Protein AF-A0A920SZ89-F1 (afdb_monomer)

Nearest PDB structures (foldseek):
  1sw5-assembly3_C  TM=9.092E-01  e=5.530E-05  Archaeoglobus fulgidus DSM 4304
  3mam-assembly1_A  TM=8.886E-01  e=2.051E-04  Archaeoglobus fulgidus
  4z7e-assembly2_B  TM=9.099E-01  e=2.456E-03  Listeria monocytogenes EGD-e
  7txk-assembly2_B  TM=8.814E-01  e=4.896E-03  Streptococcus pneumoniae D39
  7ve6-assembly1_B  TM=4.416E-01  e=1.500E+00  Staphylococcus aureus subsp. aureus Mu50

Radius of gyration: 12.53 Å; Cα contacts (8 Å, |Δi|>4): 88; chains: 1; bounding box: 37×24×28 Å

Solvent-accessible surface area (backbone atoms only — not comparable to full-atom values): 4969 Å² total; per-residue (Å²): 84,34,37,32,32,46,69,66,53,73,70,35,68,53,46,55,39,37,32,65,72,68,70,53,72,65,78,41,79,45,74,39,55,85,83,49,38,61,54,35,44,75,72,61,75,28,78,42,67,72,76,62,92,84,43,69,60,42,68,74,69,74,54,83,82,79,82,65,91,82,54,41,66,74,78,77,82,73,132

Sequence (79 aa):
MVAAGDLEFFGRPEWITLRDTYEIDFSERLTFDAALMYNALDDRQVDLITAYTSDGRVAAFDLKILEDPRNAFFLMTEF

Mean predicted aligned error: 6.18 Å

Secondary structure (DSSP, 8-state):
-EEEE-HHHHHSHHHHHHHHHHT---SEEEE--HHHHHHHHHTTS-SEE---TT-HHHHHTTPPPPP-TT--S------

Foldseek 3Di:
DEEEEAPVVCVDVLVVLVCVVVVDDHPYYHYDDPVCQLVCVVVVVGVYYDDDPPDCVCVVSVHDDDDDPVCSPPPPPDD

pLDDT: mean 80.98, std 12.06, range [35.38, 90.62]

Structure (mmCIF, N/CA/C/O backbone):
data_AF-A0A920SZ89-F1
#
_entry.id   AF-A0A920SZ89-F1
#
loop_
_atom_site.group_PDB
_atom_site.id
_atom_site.type_symbol
_atom_site.label_atom_id
_atom_site.label_alt_id
_atom_site.label_comp_id
_atom_site.label_asym_id
_atom_site.label_entity_id
_atom_site.label_seq_id
_atom_site.pdbx_PDB_ins_code
_atom_site.Cartn_x
_atom_site.Cartn_y
_atom_site.Cartn_z
_atom_site.occupancy
_atom_site.B_iso_or_equiv
_atom_site.auth_seq_id
_atom_site.auth_comp_id
_atom_site.auth_asym_id
_atom_site.auth_atom_id
_atom_site.pdbx_PDB_model_num
ATOM 1 N N . MET A 1 1 ? -8.732 -2.754 -8.852 1.00 84.31 1 MET A N 1
ATOM 2 C CA . MET A 1 1 ? -8.230 -2.535 -7.482 1.00 84.31 1 MET A CA 1
ATOM 3 C C . MET A 1 1 ? -7.886 -1.066 -7.337 1.00 84.31 1 MET A C 1
ATOM 5 O O . MET A 1 1 ? -7.261 -0.519 -8.242 1.00 84.31 1 MET A O 1
ATOM 9 N N . VAL A 1 2 ? -8.324 -0.428 -6.258 1.00 89.44 2 VAL A N 1
ATOM 10 C CA . VAL A 1 2 ? -8.114 0.998 -5.985 1.00 89.44 2 VAL A CA 1
ATOM 11 C C . VAL A 1 2 ? -7.047 1.151 -4.909 1.00 89.44 2 VAL A C 1
ATOM 13 O O . VAL A 1 2 ? -7.188 0.613 -3.812 1.00 89.44 2 VAL A O 1
ATOM 16 N N . ALA A 1 3 ? -5.983 1.890 -5.217 1.00 88.88 3 ALA A N 1
ATOM 17 C CA . ALA A 1 3 ? -4.952 2.231 -4.242 1.00 88.88 3 ALA A CA 1
ATOM 18 C C . ALA A 1 3 ? -5.103 3.674 -3.772 1.00 88.88 3 ALA A C 1
ATOM 20 O O . ALA A 1 3 ? -5.280 4.578 -4.591 1.00 88.88 3 ALA A O 1
ATOM 21 N N . ALA A 1 4 ? -4.954 3.887 -2.469 1.00 89.44 4 ALA A N 1
ATOM 22 C CA . ALA A 1 4 ? -4.731 5.192 -1.878 1.00 89.44 4 ALA A CA 1
ATOM 23 C C . ALA A 1 4 ? -3.280 5.362 -1.431 1.00 89.44 4 ALA A C 1
ATOM 25 O O . ALA A 1 4 ? -2.636 4.437 -0.940 1.00 89.44 4 ALA A O 1
ATOM 26 N N . GLY A 1 5 ? -2.776 6.571 -1.605 1.00 87.62 5 GLY A N 1
ATOM 27 C CA . GLY A 1 5 ? -1.423 6.948 -1.234 1.00 87.62 5 GLY A CA 1
ATOM 28 C C . GLY A 1 5 ? -1.297 8.459 -1.196 1.00 87.62 5 GLY A C 1
ATOM 29 O O . GLY A 1 5 ? -2.178 9.184 -1.663 1.00 87.62 5 GLY A O 1
ATOM 30 N N . ASP A 1 6 ? -0.19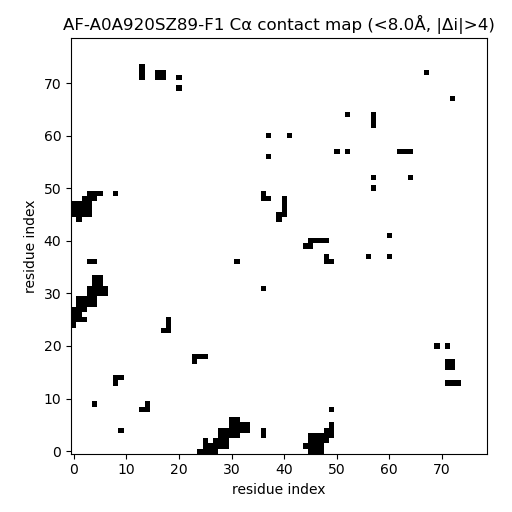7 8.952 -0.651 1.00 85.44 6 ASP A N 1
ATOM 31 C CA . ASP A 1 6 ? 0.167 10.348 -0.822 1.00 85.44 6 ASP A CA 1
ATOM 32 C C . ASP A 1 6 ? 0.694 10.598 -2.249 1.00 85.44 6 ASP A C 1
ATOM 34 O O . ASP A 1 6 ? 1.110 9.684 -2.971 1.00 85.44 6 ASP A O 1
ATOM 38 N N . LEU A 1 7 ? 0.657 11.862 -2.678 1.00 83.00 7 LEU A N 1
ATOM 39 C CA . LEU A 1 7 ? 1.055 12.235 -4.036 1.00 83.00 7 LEU A CA 1
ATOM 40 C C . LEU A 1 7 ? 2.534 11.933 -4.303 1.00 83.00 7 LEU A C 1
ATOM 42 O O . LEU A 1 7 ? 2.888 11.577 -5.428 1.00 83.00 7 LEU A O 1
ATOM 46 N N . GLU A 1 8 ? 3.390 12.083 -3.290 1.00 83.06 8 GLU A N 1
ATOM 47 C CA . GLU A 1 8 ? 4.819 11.836 -3.445 1.00 83.06 8 GLU A CA 1
ATOM 48 C C . GLU A 1 8 ? 5.066 10.361 -3.726 1.00 83.06 8 GLU A C 1
ATOM 50 O O . GLU A 1 8 ? 5.810 10.035 -4.648 1.00 83.06 8 GLU A O 1
ATOM 55 N N . PHE A 1 9 ? 4.406 9.467 -2.990 1.00 82.38 9 PHE A N 1
ATOM 56 C CA . PHE A 1 9 ? 4.548 8.032 -3.167 1.00 82.38 9 PHE A CA 1
ATOM 57 C C . PHE A 1 9 ? 4.157 7.568 -4.571 1.00 82.38 9 PHE A C 1
ATOM 59 O O . PHE A 1 9 ? 4.891 6.799 -5.185 1.00 82.38 9 PHE A O 1
ATOM 66 N N . PHE A 1 10 ? 3.061 8.073 -5.141 1.00 84.38 10 PHE A N 1
ATOM 67 C CA . PHE A 1 10 ? 2.693 7.711 -6.516 1.00 84.38 10 PHE A CA 1
ATOM 68 C C . PHE A 1 10 ? 3.661 8.239 -7.582 1.00 84.38 10 PHE A C 1
ATOM 70 O O . PHE A 1 10 ? 3.656 7.731 -8.707 1.00 84.38 10 PHE A O 1
ATOM 77 N N . GLY A 1 11 ? 4.473 9.245 -7.252 1.00 83.44 11 GLY A N 1
AT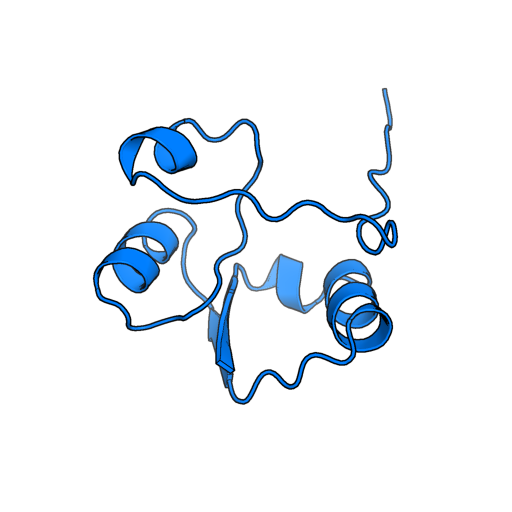OM 78 C CA . GLY A 1 11 ? 5.553 9.739 -8.104 1.00 83.44 11 GLY A CA 1
ATOM 79 C C . GLY A 1 11 ? 6.872 8.978 -7.944 1.00 83.44 11 GLY A C 1
ATOM 80 O O . GLY A 1 11 ? 7.781 9.172 -8.752 1.00 83.44 11 GLY A O 1
ATOM 81 N N . ARG A 1 12 ? 6.997 8.123 -6.923 1.00 85.25 12 ARG A N 1
ATOM 82 C CA . ARG A 1 12 ? 8.231 7.399 -6.617 1.00 85.25 12 ARG A CA 1
ATOM 83 C C . ARG A 1 12 ? 8.436 6.196 -7.550 1.00 85.25 12 ARG A C 1
ATOM 85 O O . ARG A 1 12 ? 7.470 5.491 -7.861 1.00 85.25 12 ARG A O 1
ATOM 92 N N . PRO A 1 13 ? 9.684 5.906 -7.966 1.00 84.19 13 PRO A N 1
ATOM 93 C CA . PRO A 1 13 ? 10.025 4.676 -8.683 1.00 84.19 13 PRO A CA 1
ATOM 94 C C . PRO A 1 13 ? 9.533 3.407 -7.979 1.00 84.19 13 PRO A C 1
ATOM 96 O O . PRO A 1 13 ? 9.122 2.463 -8.642 1.00 84.19 13 PRO A O 1
ATOM 99 N N . GLU A 1 14 ? 9.519 3.403 -6.647 1.00 83.12 14 GLU A N 1
ATOM 100 C CA . GLU A 1 14 ? 9.061 2.304 -5.798 1.00 83.12 14 GLU A CA 1
ATOM 101 C C . GLU A 1 14 ? 7.623 1.876 -6.132 1.00 83.12 14 GLU A C 1
ATOM 103 O O . GLU A 1 14 ? 7.339 0.682 -6.208 1.00 83.12 14 GLU A O 1
ATOM 108 N N . TRP A 1 15 ? 6.725 2.828 -6.412 1.00 85.25 15 TRP A N 1
ATOM 109 C CA . TRP A 1 15 ? 5.348 2.525 -6.815 1.00 85.25 15 TRP A CA 1
ATOM 110 C C . TRP A 1 15 ? 5.283 1.818 -8.174 1.00 85.25 15 TRP A C 1
ATOM 112 O O . TRP A 1 15 ? 4.537 0.852 -8.349 1.00 85.25 15 TRP A O 1
ATOM 122 N N . ILE A 1 16 ? 6.084 2.286 -9.134 1.00 85.00 16 ILE A N 1
ATOM 123 C CA . ILE A 1 16 ? 6.171 1.690 -10.473 1.00 85.00 16 ILE A CA 1
ATOM 124 C C . ILE A 1 16 ? 6.736 0.270 -10.361 1.00 85.00 16 ILE A C 1
ATOM 126 O O . ILE A 1 16 ? 6.143 -0.669 -10.888 1.00 85.00 16 ILE A O 1
ATOM 130 N N . THR A 1 17 ? 7.825 0.101 -9.607 1.00 87.12 17 THR A N 1
ATOM 131 C CA . THR A 1 17 ? 8.451 -1.199 -9.347 1.00 87.12 17 THR A CA 1
ATOM 132 C C . THR A 1 17 ? 7.481 -2.162 -8.678 1.00 87.12 17 THR A C 1
ATOM 134 O O . THR A 1 17 ? 7.423 -3.318 -9.086 1.00 87.12 17 THR A O 1
ATOM 137 N N . LEU A 1 18 ? 6.687 -1.721 -7.698 1.00 86.19 18 LEU A N 1
ATOM 138 C CA . LEU A 1 18 ? 5.674 -2.562 -7.058 1.00 86.19 18 LEU A CA 1
ATOM 139 C C . LEU A 1 18 ? 4.633 -3.056 -8.058 1.00 86.19 18 LEU A C 1
ATOM 141 O O . LEU A 1 18 ? 4.370 -4.258 -8.127 1.00 86.19 18 LEU A O 1
ATOM 145 N N . ARG A 1 19 ? 4.064 -2.140 -8.847 1.00 87.12 19 ARG A N 1
ATOM 146 C CA . ARG A 1 19 ? 3.061 -2.482 -9.857 1.00 87.12 19 ARG A CA 1
ATOM 147 C C . ARG A 1 19 ? 3.609 -3.510 -10.844 1.00 87.12 19 ARG A C 1
ATOM 149 O O . ARG A 1 19 ? 2.946 -4.506 -11.112 1.00 87.12 19 ARG A O 1
ATOM 156 N N . ASP A 1 20 ? 4.820 -3.282 -11.341 1.00 87.25 20 ASP A N 1
ATOM 157 C CA . ASP A 1 20 ? 5.427 -4.109 -12.382 1.00 87.25 20 ASP A CA 1
ATOM 158 C C . ASP A 1 20 ? 5.930 -5.454 -11.823 1.00 87.25 20 ASP A C 1
ATOM 160 O O . ASP A 1 20 ? 5.762 -6.491 -12.457 1.00 87.25 20 ASP A O 1
ATOM 164 N N . THR A 1 21 ? 6.478 -5.473 -10.604 1.00 88.56 21 THR A N 1
ATOM 165 C CA . THR A 1 21 ? 7.006 -6.690 -9.954 1.00 88.56 21 THR A CA 1
ATOM 166 C C . THR A 1 21 ? 5.901 -7.660 -9.558 1.00 88.56 21 THR A C 1
ATOM 168 O O . THR A 1 21 ? 6.099 -8.878 -9.614 1.00 88.56 21 THR A O 1
ATOM 171 N N . TYR A 1 22 ? 4.750 -7.141 -9.130 1.00 85.75 22 TYR A N 1
ATOM 172 C CA . TYR A 1 22 ? 3.599 -7.953 -8.734 1.00 85.75 22 TYR A CA 1
ATOM 173 C C . TYR A 1 22 ? 2.530 -8.069 -9.825 1.00 85.75 22 TYR A C 1
ATOM 175 O O . TYR A 1 22 ? 1.521 -8.731 -9.595 1.00 85.75 22 TYR A O 1
ATOM 183 N N . GLU A 1 23 ? 2.756 -7.459 -10.993 1.00 88.06 23 GLU A N 1
ATOM 184 C CA . GLU A 1 23 ? 1.825 -7.434 -12.132 1.00 88.06 23 GLU A CA 1
ATOM 185 C C . GLU A 1 23 ? 0.410 -6.994 -11.718 1.00 88.06 23 GLU A C 1
ATOM 187 O O . GLU A 1 23 ? -0.605 -7.528 -12.167 1.00 88.06 23 GLU A O 1
ATOM 192 N N . ILE A 1 24 ? 0.346 -6.022 -10.807 1.00 84.88 24 ILE A N 1
ATOM 193 C CA . ILE A 1 24 ? -0.907 -5.543 -10.234 1.00 84.88 24 ILE A CA 1
ATOM 194 C C . ILE A 1 24 ? -1.510 -4.476 -11.144 1.00 84.88 24 ILE A C 1
ATOM 196 O O . ILE A 1 24 ? -0.889 -3.447 -11.403 1.00 84.88 24 ILE A O 1
ATOM 200 N N . ASP A 1 25 ? -2.764 -4.669 -11.547 1.00 84.56 25 ASP A N 1
ATOM 201 C CA . ASP A 1 25 ? -3.525 -3.656 -12.277 1.00 84.56 25 ASP A CA 1
ATOM 202 C C . ASP A 1 25 ? -4.364 -2.790 -11.319 1.00 84.56 25 ASP A C 1
A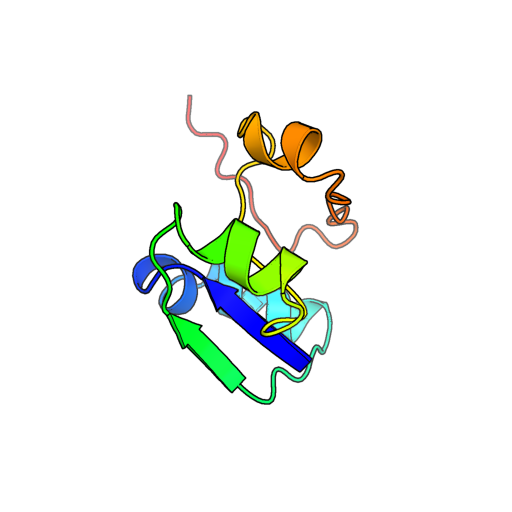TOM 204 O O . ASP A 1 25 ? -5.435 -3.180 -10.828 1.00 84.56 25 ASP A O 1
ATOM 208 N N . PHE A 1 26 ? -3.846 -1.599 -11.015 1.00 84.56 26 PHE A N 1
ATOM 209 C CA . PHE A 1 26 ? -4.580 -0.585 -10.267 1.00 84.56 26 PHE A CA 1
ATOM 210 C C . PHE A 1 26 ? -5.474 0.208 -11.218 1.00 84.56 26 PHE A C 1
ATOM 212 O O . PHE A 1 26 ? -5.001 1.042 -11.991 1.00 84.56 26 PHE A O 1
ATOM 219 N N . SER A 1 27 ? -6.782 -0.013 -11.104 1.00 85.38 27 SER A N 1
ATOM 220 C CA . SER A 1 27 ? -7.799 0.672 -11.903 1.00 85.38 27 SER A CA 1
ATOM 221 C C . SER A 1 27 ? -7.884 2.162 -11.570 1.00 85.38 27 SER A C 1
ATOM 223 O O . SER A 1 27 ? -8.243 2.964 -12.428 1.00 85.38 27 SER A O 1
ATOM 225 N N . GLU A 1 28 ? -7.546 2.536 -10.333 1.00 87.25 28 GLU A N 1
ATOM 226 C CA . GLU A 1 28 ? -7.585 3.917 -9.865 1.00 87.25 28 GLU A CA 1
ATOM 227 C C . GLU A 1 28 ? -6.535 4.171 -8.772 1.00 87.25 28 GLU A C 1
ATOM 229 O O . GLU A 1 28 ? -6.181 3.274 -7.999 1.00 87.25 28 GLU A O 1
ATOM 234 N N . ARG A 1 29 ? -6.028 5.409 -8.737 1.00 88.12 29 ARG A N 1
ATOM 235 C CA . ARG A 1 29 ? -5.086 5.923 -7.735 1.00 88.12 29 ARG A CA 1
ATOM 236 C C . ARG A 1 29 ? -5.710 7.148 -7.085 1.00 88.12 29 ARG A C 1
ATOM 238 O O . ARG A 1 29 ? -5.881 8.165 -7.757 1.00 88.12 29 ARG A O 1
ATOM 245 N N . LEU A 1 30 ? -6.044 7.045 -5.807 1.00 87.38 30 LEU A N 1
ATOM 246 C CA . LEU A 1 30 ? -6.640 8.131 -5.041 1.00 87.38 30 LEU A CA 1
ATOM 247 C C . LEU A 1 30 ? -5.599 8.754 -4.123 1.00 87.38 30 LEU A C 1
ATOM 249 O O . LEU A 1 30 ? -4.981 8.078 -3.304 1.00 87.38 30 LEU A O 1
ATOM 253 N N . THR A 1 31 ? -5.411 10.061 -4.247 1.00 86.88 31 THR A N 1
ATOM 254 C CA . THR A 1 31 ? -4.517 10.783 -3.349 1.00 86.88 31 THR A CA 1
ATOM 255 C C . THR A 1 31 ? -5.267 11.153 -2.078 1.00 86.88 31 THR A C 1
ATOM 257 O O . THR A 1 31 ? -6.248 11.893 -2.140 1.00 86.88 31 THR A O 1
ATOM 260 N N . PHE A 1 32 ? -4.794 10.672 -0.932 1.00 85.31 32 PHE A N 1
ATOM 261 C CA . PHE A 1 32 ? -5.353 10.998 0.380 1.00 85.31 32 PHE A CA 1
ATOM 262 C C . PHE A 1 32 ? -4.261 11.499 1.321 1.00 85.31 32 PHE A C 1
ATOM 264 O O . PHE A 1 32 ? -3.104 11.091 1.229 1.00 85.31 32 PHE A O 1
ATOM 271 N N . ASP A 1 33 ? -4.642 12.342 2.280 1.00 83.19 33 ASP A N 1
ATOM 272 C CA . ASP A 1 33 ? -3.794 12.608 3.437 1.00 83.19 33 ASP A CA 1
ATOM 273 C C . ASP A 1 33 ? -3.614 11.332 4.262 1.00 83.19 33 ASP A C 1
ATOM 275 O O . ASP A 1 33 ? -4.548 10.543 4.435 1.00 83.19 33 ASP A O 1
ATOM 279 N N . ALA A 1 34 ? -2.439 11.164 4.868 1.00 76.12 34 ALA A N 1
ATOM 280 C CA . ALA A 1 34 ? -2.127 9.986 5.677 1.00 76.12 34 ALA A CA 1
ATOM 281 C C . ALA A 1 34 ? -3.092 9.766 6.850 1.00 76.12 34 ALA A C 1
ATOM 283 O O . ALA A 1 34 ? -3.210 8.651 7.348 1.00 76.12 34 ALA A O 1
ATOM 284 N N . ALA A 1 35 ? -3.777 10.805 7.332 1.00 78.88 35 ALA A N 1
ATOM 285 C CA . ALA A 1 35 ? -4.822 10.676 8.348 1.00 78.88 35 ALA A CA 1
ATOM 286 C C . ALA A 1 35 ? -6.134 10.093 7.798 1.00 78.88 35 ALA A C 1
ATOM 288 O O . ALA A 1 35 ? -6.856 9.431 8.536 1.00 78.88 35 ALA A O 1
ATOM 289 N N . LEU A 1 36 ? -6.429 10.323 6.517 1.00 86.75 36 LEU A N 1
ATOM 290 C CA . LEU A 1 36 ? -7.676 9.926 5.866 1.00 86.75 36 LEU A CA 1
ATOM 291 C C . LEU A 1 36 ? -7.577 8.566 5.167 1.00 86.75 36 LEU A C 1
ATOM 293 O O . LEU A 1 36 ? -8.596 7.898 5.029 1.00 86.75 36 LEU A O 1
ATOM 297 N N . MET A 1 37 ? -6.371 8.132 4.782 1.00 87.62 37 MET A N 1
ATOM 298 C CA . MET A 1 37 ? -6.146 6.831 4.135 1.00 87.62 37 MET A CA 1
ATOM 299 C C . MET A 1 37 ? -6.714 5.657 4.941 1.00 87.62 37 MET A C 1
ATOM 301 O O . MET A 1 37 ? -7.408 4.812 4.386 1.00 87.62 37 MET A O 1
ATOM 305 N N . TYR A 1 38 ? -6.471 5.630 6.254 1.00 87.69 38 TYR A N 1
ATOM 306 C CA . TYR A 1 38 ? -6.959 4.562 7.133 1.00 87.69 38 TYR A CA 1
ATOM 307 C C . TYR A 1 38 ? -8.490 4.483 7.152 1.00 87.69 38 TYR A C 1
ATOM 309 O O . TYR A 1 38 ? -9.044 3.397 7.025 1.00 87.69 38 TYR A O 1
ATOM 317 N N . ASN A 1 39 ? -9.165 5.634 7.220 1.00 89.00 39 ASN A N 1
ATOM 318 C CA . ASN A 1 39 ? -10.627 5.692 7.170 1.00 89.00 39 ASN A CA 1
ATOM 319 C C . ASN A 1 39 ? -11.154 5.271 5.795 1.00 89.00 39 ASN A C 1
ATOM 321 O O . ASN A 1 39 ? -12.125 4.537 5.719 1.00 89.00 39 ASN A O 1
ATOM 325 N N . ALA A 1 40 ? -10.499 5.682 4.705 1.00 88.81 40 ALA A N 1
ATOM 326 C CA . ALA A 1 40 ? -10.891 5.267 3.359 1.00 88.81 40 ALA A CA 1
ATOM 327 C C . ALA A 1 40 ? -10.785 3.743 3.170 1.00 88.81 40 ALA A C 1
ATOM 329 O O . ALA A 1 40 ? -11.600 3.156 2.458 1.00 88.81 40 ALA A O 1
ATOM 330 N N . LEU A 1 41 ? -9.799 3.102 3.806 1.00 88.44 41 LEU A N 1
ATOM 331 C CA . LEU A 1 41 ? -9.654 1.648 3.799 1.00 88.44 41 LEU A CA 1
ATOM 332 C C . LEU A 1 41 ? -10.729 0.964 4.656 1.00 88.44 41 LEU A C 1
ATOM 334 O O . LEU A 1 41 ? -11.342 0.001 4.199 1.00 88.44 41 LEU A O 1
ATOM 338 N N . ASP A 1 42 ? -10.992 1.482 5.859 1.00 88.38 42 ASP A N 1
ATOM 339 C CA . ASP A 1 42 ? -12.036 0.971 6.763 1.00 88.38 42 ASP A CA 1
ATOM 340 C C . ASP A 1 42 ? -13.442 1.090 6.142 1.00 88.38 42 ASP A C 1
ATOM 342 O O . ASP A 1 42 ? -14.215 0.130 6.111 1.00 88.38 42 ASP A O 1
ATOM 346 N N . ASP A 1 43 ? -13.722 2.228 5.500 1.00 90.12 43 ASP A N 1
ATOM 347 C CA . ASP A 1 43 ? -14.951 2.498 4.745 1.00 90.12 43 ASP A CA 1
ATOM 348 C C . ASP A 1 43 ? -15.036 1.719 3.416 1.00 90.12 43 ASP A C 1
ATOM 350 O O . ASP A 1 43 ? -16.029 1.833 2.692 1.00 90.12 43 ASP A O 1
ATOM 354 N N . ARG A 1 44 ? -14.006 0.931 3.066 1.00 88.19 44 ARG A N 1
ATOM 355 C CA . ARG A 1 44 ? -13.886 0.177 1.802 1.00 88.19 44 ARG A CA 1
ATOM 356 C C . ARG A 1 44 ? -13.988 1.044 0.545 1.00 88.19 44 ARG A C 1
ATOM 358 O O . ARG A 1 44 ? -14.442 0.584 -0.502 1.00 88.19 44 ARG A O 1
ATOM 365 N N . GLN A 1 45 ? -13.573 2.302 0.641 1.00 89.06 45 GLN A N 1
ATOM 366 C CA . GLN A 1 45 ? -13.441 3.194 -0.511 1.00 89.06 45 GLN A CA 1
ATOM 367 C C . GLN A 1 45 ? -12.200 2.842 -1.342 1.00 89.06 45 GLN A C 1
ATOM 369 O O . GLN A 1 45 ? -12.161 3.112 -2.541 1.00 89.06 45 GLN A O 1
ATOM 374 N N . VAL A 1 46 ? -11.199 2.227 -0.706 1.00 90.62 46 VAL A N 1
ATOM 375 C CA . VAL A 1 46 ? -9.970 1.733 -1.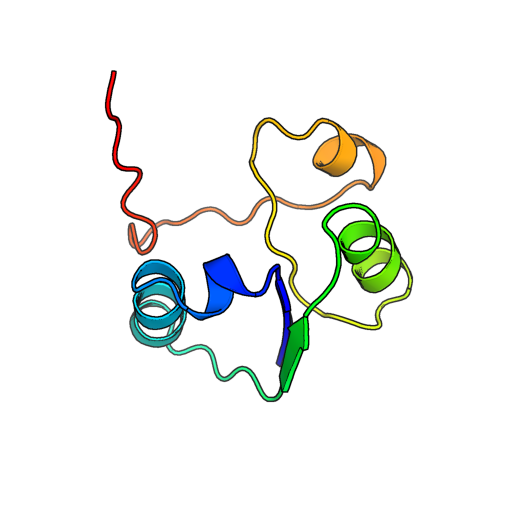336 1.00 90.62 46 VAL A CA 1
ATOM 376 C C . VAL A 1 46 ? -9.656 0.311 -0.893 1.00 90.62 46 VAL A C 1
ATOM 378 O O . VAL A 1 46 ? -10.097 -0.128 0.165 1.00 90.62 46 VAL A O 1
ATOM 381 N N . ASP A 1 47 ? -8.868 -0.395 -1.701 1.00 88.50 47 ASP A N 1
ATOM 382 C CA . ASP A 1 47 ? -8.440 -1.772 -1.432 1.00 88.50 47 ASP A CA 1
ATOM 383 C C . ASP A 1 47 ? -7.044 -1.834 -0.788 1.00 88.50 47 ASP A C 1
ATOM 385 O O . ASP A 1 47 ? -6.700 -2.802 -0.112 1.00 88.50 47 ASP A O 1
ATOM 389 N N . LEU A 1 48 ? -6.215 -0.813 -1.030 1.00 87.94 48 LEU A N 1
ATOM 390 C CA . LEU A 1 48 ? -4.823 -0.745 -0.591 1.00 87.94 48 LEU A CA 1
ATOM 391 C C . LEU A 1 48 ? -4.487 0.681 -0.156 1.00 87.94 48 LEU A C 1
ATOM 393 O O . LEU A 1 48 ? -4.871 1.629 -0.839 1.00 87.94 48 LEU A O 1
ATOM 397 N N . ILE A 1 49 ? -3.722 0.829 0.926 1.00 88.81 49 ILE A N 1
ATOM 398 C CA . ILE A 1 49 ? -3.134 2.110 1.333 1.00 88.81 49 ILE A CA 1
ATOM 399 C C . ILE A 1 49 ? -1.621 2.003 1.451 1.00 88.81 49 ILE A C 1
ATOM 401 O O . ILE A 1 49 ? -1.082 0.921 1.699 1.00 88.81 49 ILE A O 1
ATOM 405 N N . THR A 1 50 ? -0.939 3.138 1.349 1.00 85.12 50 THR A N 1
ATOM 406 C CA . THR A 1 50 ? 0.458 3.249 1.762 1.00 85.12 50 THR A CA 1
ATOM 407 C C . THR A 1 50 ? 0.524 3.505 3.264 1.00 85.12 50 THR A C 1
ATOM 409 O O . THR A 1 50 ? -0.138 4.393 3.800 1.00 85.12 50 THR A O 1
ATOM 412 N N . ALA A 1 51 ? 1.316 2.702 3.968 1.00 82.31 51 ALA A N 1
ATOM 413 C CA . ALA A 1 51 ? 1.549 2.862 5.395 1.00 82.31 51 ALA A CA 1
ATOM 414 C C . ALA A 1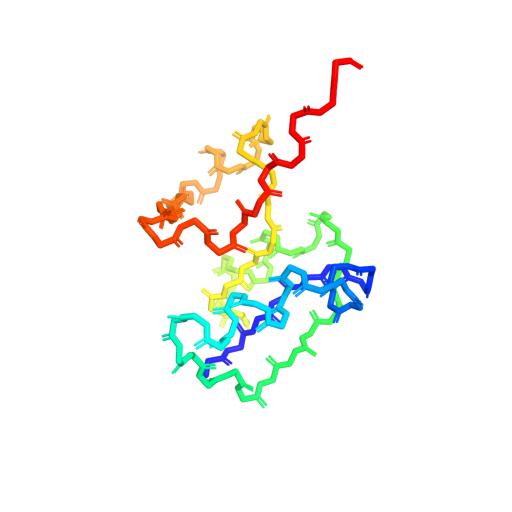 51 ? 2.979 2.444 5.733 1.00 82.31 51 ALA A C 1
ATOM 416 O O . ALA A 1 51 ? 3.523 1.504 5.152 1.00 82.31 51 ALA A O 1
ATOM 417 N N . TYR A 1 52 ? 3.580 3.132 6.699 1.00 76.81 52 TYR A N 1
ATOM 418 C CA . TYR A 1 52 ? 4.840 2.694 7.284 1.00 76.81 52 TYR A CA 1
ATOM 419 C C . TYR A 1 52 ? 4.560 1.625 8.337 1.00 76.81 52 TYR A C 1
ATOM 421 O O . TYR A 1 52 ? 3.638 1.757 9.137 1.00 76.81 52 TYR A O 1
ATOM 429 N N . THR A 1 53 ? 5.383 0.579 8.378 1.00 73.12 53 THR A N 1
ATOM 430 C CA . THR A 1 53 ? 5.232 -0.531 9.336 1.00 73.12 53 THR A CA 1
ATOM 431 C C . THR A 1 53 ? 5.379 -0.096 10.798 1.00 73.12 53 THR A C 1
ATOM 433 O O . THR A 1 53 ? 4.897 -0.783 11.693 1.00 73.12 53 THR A O 1
ATOM 436 N N . SER A 1 54 ? 6.014 1.052 11.049 1.00 75.31 54 SER A N 1
ATOM 437 C CA . SER A 1 54 ? 6.145 1.682 12.367 1.00 75.31 54 SER A CA 1
ATOM 438 C C . SER A 1 54 ? 4.927 2.515 12.787 1.00 75.31 54 SER A C 1
ATOM 440 O O . SER A 1 54 ? 4.887 3.008 13.915 1.00 75.31 54 SER A 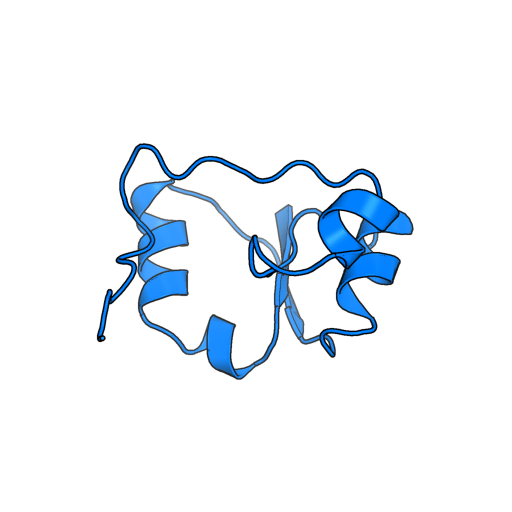O 1
ATOM 442 N N . ASP A 1 55 ? 3.940 2.697 11.909 1.00 78.69 55 ASP A N 1
ATOM 443 C CA . ASP A 1 55 ? 2.750 3.484 12.207 1.00 78.69 55 ASP A CA 1
ATOM 444 C C . ASP A 1 55 ? 1.790 2.687 13.100 1.00 78.69 55 ASP A C 1
ATOM 446 O O . ASP A 1 55 ? 1.200 1.684 12.692 1.00 78.69 55 ASP A O 1
ATOM 450 N N . GLY A 1 56 ? 1.597 3.157 14.335 1.00 81.69 56 GLY A N 1
ATOM 451 C CA . GLY A 1 56 ? 0.708 2.518 15.308 1.00 81.69 56 GLY A CA 1
ATOM 452 C C . GLY A 1 56 ? -0.754 2.431 14.854 1.00 81.69 56 GLY A C 1
ATOM 453 O O . GLY A 1 56 ? -1.515 1.629 15.400 1.00 81.69 56 GLY A O 1
ATOM 454 N N . ARG A 1 57 ? -1.155 3.204 13.835 1.00 83.06 57 ARG A N 1
ATOM 455 C CA . ARG A 1 57 ? -2.500 3.131 13.252 1.00 83.06 57 ARG A CA 1
ATOM 456 C C . ARG A 1 57 ? -2.748 1.823 12.511 1.00 83.06 57 ARG A C 1
ATOM 458 O O . ARG A 1 57 ? -3.884 1.372 12.488 1.00 83.06 57 ARG A O 1
ATOM 465 N N . VAL A 1 58 ? -1.712 1.163 11.995 1.00 83.25 58 VAL A N 1
ATOM 466 C CA . VAL A 1 58 ? -1.852 -0.158 11.363 1.00 83.25 58 VAL A CA 1
ATOM 467 C C . VAL A 1 58 ? -2.454 -1.162 12.349 1.00 83.25 58 VAL A C 1
ATOM 469 O O . VAL A 1 58 ? -3.427 -1.834 12.025 1.00 83.25 58 VAL A O 1
ATOM 472 N N . ALA A 1 59 ? -1.943 -1.200 13.583 1.00 81.38 59 ALA A N 1
ATOM 473 C CA . ALA A 1 59 ? -2.484 -2.060 14.634 1.00 81.38 59 ALA A CA 1
ATOM 474 C C . ALA A 1 59 ? -3.852 -1.577 15.148 1.00 81.38 59 ALA A C 1
ATOM 476 O O . ALA A 1 59 ? -4.710 -2.393 15.466 1.00 81.38 59 ALA A O 1
ATOM 477 N N . ALA A 1 60 ? -4.068 -0.258 15.226 1.00 83.94 60 ALA A N 1
ATOM 478 C CA . ALA A 1 60 ? -5.329 0.309 15.711 1.00 83.94 60 ALA A CA 1
ATOM 479 C C . ALA A 1 60 ? -6.523 0.022 14.783 1.00 83.94 60 ALA A C 1
ATOM 481 O O . ALA A 1 60 ? -7.643 -0.114 15.267 1.00 83.94 60 ALA A O 1
ATOM 482 N N . PHE A 1 61 ? -6.275 -0.078 13.475 1.00 81.88 61 PHE A N 1
ATOM 483 C CA . PHE A 1 61 ? -7.272 -0.390 12.448 1.00 81.88 61 PHE A CA 1
ATOM 484 C C . PHE A 1 61 ? -7.279 -1.882 12.051 1.00 81.88 61 PHE A C 1
ATOM 486 O O . PHE A 1 61 ? -7.905 -2.238 11.059 1.00 81.88 61 PHE A O 1
ATOM 493 N N . ASP A 1 62 ? -6.583 -2.752 12.801 1.00 82.00 62 ASP A N 1
ATOM 494 C CA . ASP A 1 62 ? -6.450 -4.196 12.520 1.00 82.00 62 ASP A CA 1
ATOM 495 C C . ASP A 1 62 ? -6.031 -4.498 11.065 1.00 82.00 62 ASP A C 1
ATOM 497 O O . ASP A 1 62 ? -6.518 -5.418 10.403 1.00 82.00 62 ASP A O 1
ATOM 501 N N . LEU A 1 63 ? -5.128 -3.672 10.529 1.00 82.75 63 LEU A N 1
ATOM 502 C CA . LEU A 1 63 ? -4.696 -3.773 9.143 1.00 82.75 63 LEU A CA 1
ATOM 503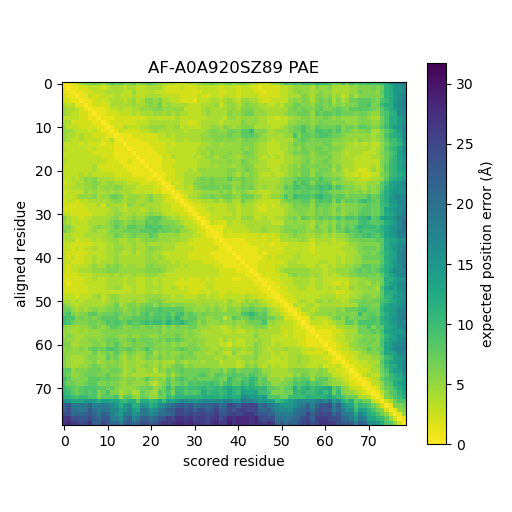 C C . LEU A 1 63 ? -3.602 -4.820 8.984 1.00 82.75 63 LEU A C 1
ATOM 505 O O . LEU A 1 63 ? -2.634 -4.889 9.745 1.00 82.75 63 LEU A O 1
ATOM 509 N N . LYS A 1 64 ? -3.714 -5.601 7.911 1.00 83.44 64 LYS A N 1
ATOM 510 C CA . LYS A 1 64 ? -2.697 -6.580 7.544 1.00 83.44 64 LYS A CA 1
ATOM 511 C C . LYS A 1 64 ? -1.581 -5.916 6.741 1.00 83.44 64 LYS A C 1
ATOM 513 O O . LYS A 1 64 ? -1.806 -5.451 5.626 1.00 83.44 64 LYS A O 1
ATOM 518 N N . ILE A 1 65 ? -0.363 -5.953 7.276 1.00 82.75 65 ILE A N 1
ATOM 519 C CA . ILE A 1 65 ? 0.846 -5.610 6.520 1.00 82.75 65 ILE A CA 1
ATOM 520 C C . ILE A 1 65 ? 1.085 -6.708 5.478 1.00 82.75 65 ILE A C 1
ATOM 522 O O . ILE A 1 65 ? 1.102 -7.897 5.808 1.00 82.75 65 ILE A O 1
ATOM 526 N N . LEU A 1 66 ? 1.252 -6.312 4.217 1.00 81.81 66 LEU A N 1
ATOM 527 C CA . LEU A 1 66 ? 1.647 -7.225 3.150 1.00 81.81 66 LEU A CA 1
ATOM 528 C C . LEU A 1 66 ? 3.167 -7.388 3.168 1.00 81.81 66 LEU A C 1
ATOM 530 O O . LEU A 1 66 ? 3.904 -6.405 3.161 1.00 81.81 66 LEU A O 1
ATOM 534 N N . GLU A 1 67 ? 3.625 -8.636 3.207 1.00 77.94 67 GLU A N 1
ATOM 535 C CA . GLU A 1 67 ? 5.039 -8.952 3.030 1.00 77.94 67 GLU A CA 1
ATOM 536 C C . GLU A 1 67 ? 5.456 -8.654 1.586 1.00 77.94 67 GLU A C 1
ATOM 538 O O . GLU A 1 67 ? 4.669 -8.842 0.657 1.00 77.94 67 GLU A O 1
ATOM 543 N N . ASP A 1 68 ? 6.705 -8.227 1.399 1.00 80.38 68 ASP A N 1
ATOM 544 C CA . ASP A 1 68 ? 7.296 -7.965 0.087 1.00 80.38 68 ASP A CA 1
ATOM 545 C C . ASP A 1 68 ? 8.324 -9.056 -0.284 1.00 80.38 68 ASP A C 1
ATOM 547 O O . ASP A 1 68 ? 9.533 -8.821 -0.259 1.00 80.38 68 ASP A O 1
ATOM 551 N N . PRO A 1 69 ? 7.886 -10.287 -0.617 1.00 80.56 69 PRO A N 1
ATOM 552 C CA . PRO A 1 69 ? 8.795 -11.402 -0.887 1.00 80.56 69 PRO A CA 1
ATOM 553 C C . PRO A 1 69 ? 9.657 -11.204 -2.141 1.00 80.56 69 PRO A C 1
ATOM 555 O O . PRO A 1 69 ? 10.668 -11.890 -2.299 1.00 80.56 69 PRO A O 1
ATOM 558 N N . ARG A 1 70 ? 9.261 -10.307 -3.056 1.00 81.31 70 ARG A N 1
ATOM 559 C CA . ARG A 1 70 ? 10.013 -9.990 -4.280 1.00 81.31 70 ARG A CA 1
ATOM 560 C C . ARG A 1 70 ? 10.938 -8.776 -4.121 1.00 81.31 70 ARG A C 1
ATOM 562 O O . ARG A 1 70 ? 11.606 -8.433 -5.091 1.00 81.31 70 ARG A O 1
ATOM 569 N N . ASN A 1 71 ? 11.018 -8.180 -2.925 1.00 75.88 71 ASN A N 1
ATOM 570 C CA . ASN A 1 71 ? 11.799 -6.970 -2.637 1.00 75.88 71 ASN A CA 1
ATOM 571 C C . ASN A 1 71 ? 11.515 -5.831 -3.637 1.00 75.88 71 ASN A C 1
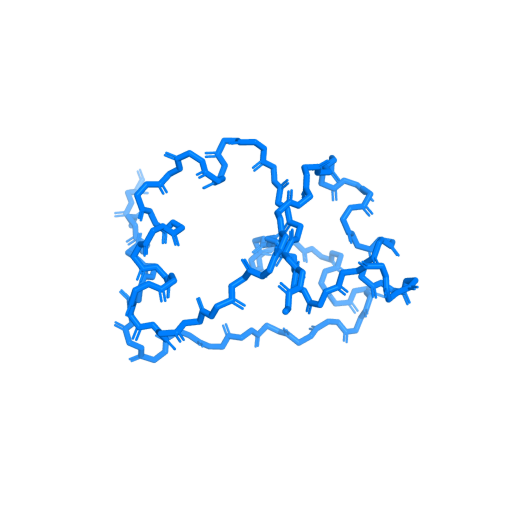ATOM 573 O O . ASN A 1 71 ? 12.437 -5.186 -4.138 1.00 75.88 71 ASN A O 1
ATOM 577 N N . ALA A 1 72 ? 10.241 -5.615 -3.973 1.00 71.94 72 ALA A N 1
ATOM 578 C CA . ALA A 1 72 ? 9.829 -4.501 -4.820 1.00 71.94 72 ALA A CA 1
ATOM 579 C C . ALA A 1 72 ? 10.078 -3.142 -4.143 1.00 71.94 72 ALA A C 1
ATOM 581 O O . ALA A 1 72 ? 10.386 -2.154 -4.811 1.00 71.94 72 ALA A O 1
ATOM 582 N N . PHE A 1 73 ? 9.984 -3.101 -2.815 1.00 69.25 73 PHE A N 1
ATOM 583 C CA . PHE A 1 73 ? 10.445 -2.008 -1.985 1.00 69.25 73 PHE A CA 1
ATOM 584 C C . PHE A 1 73 ? 11.912 -2.237 -1.637 1.00 69.25 73 PHE A C 1
ATOM 586 O O . PHE A 1 73 ? 12.256 -2.953 -0.696 1.00 69.25 73 PHE A O 1
ATOM 593 N N . PHE A 1 74 ? 12.803 -1.567 -2.365 1.00 57.62 74 PHE A N 1
ATOM 594 C CA . PHE A 1 74 ? 14.140 -1.333 -1.839 1.00 57.62 74 PHE A CA 1
ATOM 595 C C . PHE A 1 74 ? 13.996 -0.399 -0.636 1.00 57.62 74 PHE A C 1
ATOM 597 O O . PHE A 1 74 ? 13.908 0.818 -0.786 1.00 57.62 74 PHE A O 1
ATOM 604 N N . LEU A 1 75 ? 13.965 -0.967 0.572 1.00 46.72 75 LEU A N 1
ATOM 605 C CA . LEU A 1 75 ? 14.359 -0.234 1.768 1.00 46.72 75 LEU A CA 1
ATOM 606 C C . LEU A 1 75 ? 15.784 0.255 1.500 1.00 46.72 75 LEU A C 1
ATOM 608 O O . LEU A 1 75 ? 16.746 -0.495 1.655 1.00 46.72 75 LEU A O 1
ATOM 612 N N . MET A 1 76 ? 15.922 1.508 1.062 1.00 36.62 76 MET A N 1
ATOM 613 C CA . MET A 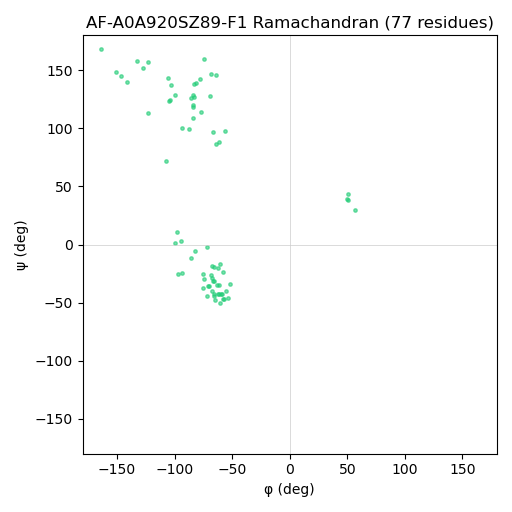1 76 ? 17.154 2.249 1.280 1.00 36.62 76 MET A CA 1
ATOM 614 C C . MET A 1 76 ? 17.302 2.350 2.794 1.00 36.62 76 MET A C 1
ATOM 616 O O . MET A 1 76 ? 16.793 3.263 3.437 1.00 36.62 76 MET A O 1
ATOM 620 N N . THR A 1 77 ? 17.935 1.341 3.383 1.00 38.25 77 THR A N 1
ATOM 621 C CA . THR A 1 77 ? 18.571 1.461 4.682 1.00 38.25 77 THR A CA 1
ATOM 622 C C . THR A 1 77 ? 19.701 2.463 4.504 1.00 38.25 77 THR A C 1
ATOM 624 O O . THR A 1 77 ? 20.825 2.082 4.182 1.00 38.25 77 THR A O 1
ATOM 627 N N . GLU A 1 78 ? 19.395 3.745 4.650 1.00 35.38 78 GLU A N 1
ATOM 628 C CA . GLU A 1 78 ? 20.411 4.724 5.003 1.00 35.38 78 GLU A CA 1
ATOM 629 C C . GLU A 1 78 ? 20.311 4.990 6.504 1.00 35.38 78 GLU A C 1
ATOM 631 O O . GLU A 1 78 ? 19.224 5.154 7.064 1.00 35.38 78 GLU A O 1
ATOM 636 N N . PHE A 1 79 ? 21.481 4.871 7.126 1.00 39.34 79 PHE A N 1
ATOM 637 C CA . PHE A 1 79 ? 21.779 5.048 8.540 1.00 39.34 79 PHE A CA 1
ATOM 638 C C . PHE A 1 79 ? 21.566 6.491 9.006 1.00 39.34 79 PHE A C 1
ATOM 640 O O . PHE A 1 79 ? 21.744 7.413 8.179 1.00 39.34 79 PHE A O 1
#